Protein AF-A0A815LW03-F1 (afdb_monomer_lite)

Sequence (168 aa):
MDMREKFYFSELSSLALLTLVWSVFCTCFSTGSFKTIGTQDLIILILMDLVIYLFFSSFIFIITRLPIPYWQFSEKDSIAIMFCSASKTLAMGISVINALYGNTNQALTGLLSLPLIIYHAEQLIIGAIQVVLLKNWIKNKLKDNTNIQSINENEVKTDEVEIINVES

Foldseek 3Di:
DDDDDPPVPVVVVVVVLVVLVVLLVVLCVVLVCPVPDDPVVLVVLLVVCVVVLVVVLVVLVVVQPPPPVVDPDDPVNSVVVSLVVLVVVLVVLVVVLCVVPVPDDPNVSSNVCVSVSVVVVSSVVVSVVVVVVSVVVVVVVVVVVVVVVVVVVVVVVVVVVVVVVVVD

Structure (mmCIF, N/CA/C/O backbone):
data_AF-A0A815LW03-F1
#
_entry.id   AF-A0A815LW03-F1
#
loop_
_atom_site.group_PDB
_atom_site.id
_atom_site.type_symbol
_atom_site.label_atom_id
_atom_site.label_alt_id
_atom_site.label_comp_id
_atom_site.label_asym_id
_atom_site.label_entity_id
_atom_site.label_seq_id
_atom_site.pdbx_PDB_ins_code
_atom_site.Cartn_x
_atom_site.Cartn_y
_atom_site.Cartn_z
_atom_site.occupancy
_atom_site.B_iso_or_equiv
_atom_site.auth_seq_id
_atom_site.auth_comp_id
_atom_site.auth_asym_id
_atom_site.auth_atom_id
_atom_site.pdbx_PDB_model_num
ATOM 1 N N . MET A 1 1 ? 1.477 37.793 2.442 1.00 58.12 1 MET A N 1
ATOM 2 C CA . MET A 1 1 ? 2.502 36.736 2.464 1.00 58.12 1 MET A CA 1
ATOM 3 C C . MET A 1 1 ? 1.943 35.617 3.320 1.00 58.12 1 MET A C 1
ATOM 5 O O . MET A 1 1 ? 2.139 35.675 4.514 1.00 58.12 1 MET A O 1
ATOM 9 N N . ASP A 1 2 ? 1.113 34.740 2.742 1.00 55.19 2 ASP A N 1
ATOM 10 C CA . ASP A 1 2 ? 0.772 33.412 3.284 1.00 55.19 2 ASP A CA 1
ATOM 11 C C . ASP A 1 2 ? -0.298 32.719 2.416 1.00 55.19 2 ASP A C 1
ATOM 13 O O . ASP A 1 2 ? -1.153 33.389 1.838 1.00 55.19 2 ASP A O 1
ATOM 17 N N . MET A 1 3 ? -0.259 31.380 2.374 1.00 47.66 3 MET A N 1
ATOM 18 C CA . MET A 1 3 ? -1.324 30.456 1.915 1.00 47.66 3 MET A CA 1
ATOM 19 C C . MET A 1 3 ? -1.420 30.032 0.427 1.00 47.66 3 MET A C 1
ATOM 21 O O . MET A 1 3 ? -2.523 29.760 -0.045 1.00 47.66 3 MET A O 1
ATOM 25 N N . ARG A 1 4 ? -0.317 29.867 -0.330 1.00 53.66 4 ARG A N 1
ATOM 26 C CA . ARG A 1 4 ? -0.381 29.241 -1.685 1.00 53.66 4 ARG A CA 1
ATOM 27 C C . ARG A 1 4 ? 0.577 28.080 -1.997 1.00 53.66 4 ARG A C 1
ATOM 29 O O . ARG A 1 4 ? 0.584 27.628 -3.133 1.00 53.66 4 ARG A O 1
ATOM 36 N N . GLU A 1 5 ? 1.314 27.525 -1.035 1.00 59.41 5 GLU A N 1
ATOM 37 C CA . GLU A 1 5 ? 2.259 26.423 -1.339 1.00 59.41 5 GLU A CA 1
ATOM 38 C C . GLU A 1 5 ? 1.819 25.017 -0.898 1.00 59.41 5 GLU A C 1
ATOM 40 O O . GLU A 1 5 ? 2.435 24.030 -1.285 1.00 59.41 5 GLU A O 1
ATOM 45 N N . LYS A 1 6 ? 0.726 24.863 -0.141 1.00 52.12 6 LYS A N 1
ATOM 46 C CA . LYS A 1 6 ? 0.383 23.555 0.459 1.00 52.12 6 LYS A CA 1
ATOM 47 C C . LYS A 1 6 ? -0.337 22.556 -0.461 1.00 52.12 6 LYS A C 1
ATOM 49 O O . LYS A 1 6 ? -0.489 21.409 -0.061 1.00 52.12 6 LYS A O 1
ATOM 54 N N . PHE A 1 7 ? -0.751 22.944 -1.669 1.00 54.75 7 PHE A N 1
ATOM 55 C CA . PHE A 1 7 ? -1.537 22.062 -2.552 1.00 54.75 7 PHE A CA 1
ATOM 56 C C . PHE A 1 7 ? -0.721 21.316 -3.618 1.00 54.75 7 PHE A C 1
ATOM 58 O O . PHE A 1 7 ? -1.148 20.265 -4.072 1.00 54.75 7 PHE A O 1
ATOM 65 N N . TYR A 1 8 ? 0.481 21.776 -3.975 1.00 63.62 8 TYR A N 1
ATOM 66 C CA . TYR A 1 8 ? 1.210 21.195 -5.110 1.00 63.62 8 TYR A CA 1
ATOM 67 C C . TYR A 1 8 ? 1.906 19.858 -4.817 1.00 63.62 8 TYR A C 1
ATOM 69 O O . TYR A 1 8 ? 2.199 19.127 -5.754 1.00 63.62 8 TYR A O 1
ATOM 77 N N . PHE A 1 9 ? 2.173 19.495 -3.559 1.00 67.56 9 PHE A N 1
ATOM 78 C CA . PHE A 1 9 ? 3.004 18.319 -3.258 1.00 67.56 9 PHE A CA 1
ATOM 79 C C . PHE A 1 9 ? 2.363 16.976 -3.647 1.00 67.56 9 PHE A C 1
ATOM 81 O O . PHE A 1 9 ? 3.072 16.078 -4.101 1.00 67.56 9 PHE A O 1
ATOM 88 N N . SER A 1 10 ? 1.040 16.839 -3.511 1.00 68.50 10 SER A N 1
ATOM 89 C CA . SER A 1 10 ? 0.326 15.607 -3.889 1.00 68.50 10 SER A CA 1
ATOM 90 C C . SER A 1 10 ? 0.093 15.508 -5.400 1.00 68.50 10 SER A C 1
ATOM 92 O O . SER A 1 10 ? 0.178 14.422 -5.977 1.00 68.50 10 SER A O 1
ATOM 94 N N . GLU A 1 11 ? -0.179 16.634 -6.065 1.00 79.19 11 GLU A N 1
ATOM 95 C CA . GLU A 1 11 ? -0.239 16.677 -7.528 1.00 79.19 11 GLU A CA 1
ATOM 96 C C . GLU A 1 11 ? 1.144 16.422 -8.146 1.00 79.19 11 GLU A C 1
ATOM 98 O O . GLU A 1 11 ? 1.251 15.702 -9.136 1.00 79.19 11 GLU A O 1
ATOM 103 N N . LEU A 1 12 ? 2.216 16.962 -7.556 1.00 79.81 12 LEU A N 1
ATOM 104 C CA . LEU A 1 12 ? 3.580 16.821 -8.063 1.00 79.81 12 LEU A CA 1
ATOM 105 C C . LEU A 1 12 ? 4.082 15.380 -7.966 1.00 79.81 12 LEU A C 1
ATOM 107 O O . LEU A 1 12 ? 4.736 14.916 -8.893 1.00 79.81 12 LEU A O 1
ATOM 111 N N . SER A 1 13 ? 3.763 14.654 -6.890 1.00 73.38 13 SER A N 1
ATOM 112 C CA . SER A 1 13 ? 4.115 13.232 -6.784 1.00 73.38 13 SER A CA 1
ATOM 113 C C . SER A 1 13 ? 3.400 12.396 -7.851 1.00 73.38 13 SER A C 1
ATOM 115 O O . SER A 1 13 ? 4.017 11.535 -8.478 1.00 73.38 13 SER A O 1
ATOM 117 N N . SER A 1 14 ? 2.133 12.712 -8.129 1.00 76.06 14 SER A N 1
ATOM 118 C CA . SER A 1 14 ? 1.343 12.070 -9.186 1.00 76.06 14 SER A CA 1
ATOM 119 C C . SER A 1 14 ? 1.876 12.404 -10.586 1.00 76.06 14 SER A C 1
ATOM 121 O O . SER A 1 14 ? 2.014 11.517 -11.428 1.00 76.06 14 SER A O 1
ATOM 123 N N . LEU A 1 15 ? 2.251 13.664 -10.831 1.00 81.81 15 LEU A N 1
ATOM 124 C CA . LEU A 1 15 ? 2.886 14.111 -12.076 1.00 81.81 15 LEU A CA 1
ATOM 125 C C . LEU A 1 15 ? 4.279 13.504 -12.269 1.00 81.81 15 LEU A C 1
ATOM 127 O O . LEU A 1 15 ? 4.634 13.131 -13.387 1.00 81.81 15 LEU A O 1
ATOM 131 N N . ALA A 1 16 ? 5.063 13.379 -11.199 1.00 74.50 16 ALA A N 1
ATOM 132 C CA . ALA A 1 16 ? 6.374 12.745 -11.232 1.00 74.50 16 ALA A CA 1
ATOM 133 C C . ALA A 1 16 ? 6.250 11.259 -11.582 1.00 74.50 16 ALA A C 1
ATOM 135 O O . ALA A 1 16 ? 6.966 10.793 -12.464 1.00 74.50 16 ALA A O 1
ATOM 136 N N . LEU A 1 17 ? 5.297 10.540 -10.974 1.0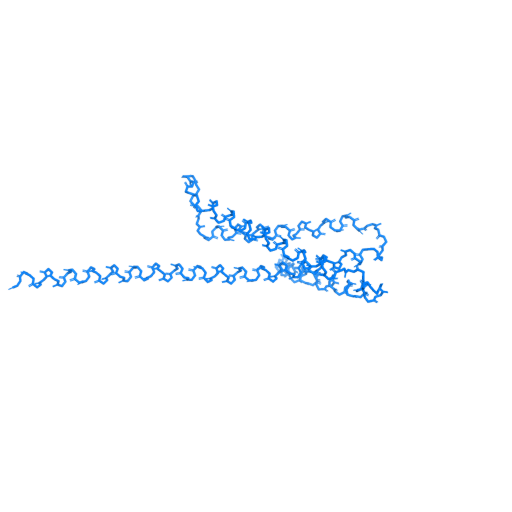0 73.38 17 LEU A N 1
ATOM 137 C CA . LEU A 1 17 ? 4.982 9.155 -11.333 1.00 73.38 17 LEU A CA 1
ATOM 138 C C . LEU A 1 17 ? 4.571 9.039 -12.807 1.00 73.38 17 LEU A C 1
ATOM 140 O O . LEU A 1 17 ? 5.112 8.197 -13.520 1.00 73.38 17 LEU A O 1
ATOM 144 N N . LEU A 1 18 ? 3.688 9.916 -13.295 1.00 79.19 18 LEU A N 1
ATOM 145 C CA . LEU A 1 18 ? 3.260 9.922 -14.698 1.00 79.19 18 LEU A CA 1
ATOM 146 C C . LEU A 1 18 ? 4.426 10.198 -15.663 1.00 79.19 18 LEU A C 1
ATOM 148 O O . LEU A 1 18 ? 4.559 9.533 -16.689 1.00 79.19 18 LEU A O 1
ATOM 152 N N . THR A 1 19 ? 5.299 11.145 -15.317 1.00 77.94 19 THR A N 1
ATOM 153 C CA . THR A 1 19 ? 6.489 11.491 -16.111 1.00 77.94 19 THR A CA 1
ATOM 154 C C . THR A 1 19 ? 7.501 10.346 -16.127 1.00 77.94 19 THR A C 1
ATOM 156 O O . THR A 1 19 ? 8.111 10.074 -17.161 1.00 77.94 19 THR A O 1
ATOM 159 N N . LEU A 1 20 ? 7.657 9.638 -15.006 1.00 74.06 20 LEU A N 1
ATOM 160 C CA . LEU A 1 20 ? 8.523 8.466 -14.886 1.00 74.06 20 LEU A CA 1
ATOM 161 C C . LEU A 1 20 ? 7.992 7.316 -15.763 1.00 74.06 20 LEU A C 1
ATOM 163 O O . LEU A 1 20 ? 8.745 6.770 -16.570 1.00 74.06 20 LEU A O 1
ATOM 167 N N . VAL A 1 21 ? 6.685 7.025 -15.694 1.00 74.81 21 VAL A N 1
ATOM 168 C CA . VAL A 1 21 ? 6.009 6.038 -16.560 1.00 74.81 21 VAL A CA 1
ATOM 169 C C . VAL A 1 21 ? 6.220 6.376 -18.037 1.00 74.81 21 VAL A C 1
ATOM 171 O O . VAL A 1 21 ? 6.626 5.514 -18.817 1.00 74.81 21 VAL A O 1
ATOM 174 N N . TRP A 1 22 ? 6.001 7.637 -18.417 1.00 78.56 22 TRP A N 1
ATOM 175 C CA . TRP A 1 22 ? 6.202 8.112 -19.786 1.00 78.56 22 TRP A CA 1
ATOM 176 C C . TRP A 1 22 ? 7.655 7.958 -20.254 1.00 78.56 22 TRP A C 1
ATOM 178 O O . TRP A 1 22 ? 7.916 7.445 -21.342 1.00 78.56 22 TRP A O 1
ATOM 188 N N . SER A 1 23 ? 8.615 8.366 -19.422 1.00 75.38 23 SER A N 1
ATOM 189 C CA . SER A 1 23 ? 10.045 8.291 -19.733 1.00 75.38 23 SER A CA 1
ATOM 190 C C . SER A 1 23 ? 10.500 6.854 -20.008 1.00 75.38 23 SER A C 1
ATOM 192 O O . SER A 1 23 ? 11.186 6.573 -20.998 1.00 75.38 23 SER A O 1
ATOM 194 N N . VAL A 1 24 ? 10.068 5.908 -19.176 1.00 70.00 24 VAL A N 1
ATOM 195 C CA . VAL A 1 24 ? 10.436 4.500 -19.344 1.00 70.00 24 VAL A CA 1
ATOM 196 C C . VAL A 1 24 ? 9.690 3.844 -20.495 1.00 70.00 24 VAL A C 1
ATOM 198 O O . VAL A 1 24 ? 10.292 3.048 -21.209 1.00 70.00 24 VAL A O 1
ATOM 201 N N . PHE A 1 25 ? 8.437 4.221 -20.756 1.00 73.69 25 PHE A N 1
ATOM 202 C CA . PHE A 1 25 ? 7.724 3.789 -21.956 1.00 73.69 25 PHE A CA 1
ATOM 203 C C . PHE A 1 25 ? 8.503 4.163 -23.226 1.00 73.69 25 PHE A C 1
ATOM 205 O O . PHE A 1 25 ? 8.818 3.294 -24.042 1.00 73.69 25 PHE A O 1
ATOM 212 N N . CYS A 1 26 ? 8.918 5.429 -23.342 1.00 76.88 26 CYS A N 1
ATOM 213 C CA . CYS A 1 26 ? 9.755 5.905 -24.444 1.00 76.88 26 CYS A CA 1
ATOM 214 C C . CYS A 1 26 ? 11.095 5.152 -24.528 1.00 76.88 26 CYS A C 1
ATOM 216 O O . CYS A 1 26 ? 11.535 4.772 -25.615 1.00 76.88 26 CYS A O 1
ATOM 218 N N . THR A 1 27 ? 11.733 4.883 -23.385 1.00 69.31 27 THR A N 1
ATOM 219 C CA . THR A 1 27 ? 13.017 4.167 -23.342 1.00 69.31 27 THR A CA 1
ATOM 220 C C . THR A 1 27 ? 12.874 2.693 -23.733 1.00 69.31 27 THR A C 1
ATOM 222 O O . THR A 1 27 ? 13.738 2.145 -24.418 1.00 69.31 27 THR A O 1
ATOM 225 N N . CYS A 1 28 ? 11.765 2.051 -23.370 1.00 67.00 28 CYS A N 1
ATOM 226 C CA . CYS A 1 28 ? 11.470 0.662 -23.714 1.00 67.00 28 CYS A CA 1
ATOM 227 C C . CYS A 1 28 ? 11.173 0.500 -25.215 1.00 67.00 28 CYS A C 1
ATOM 229 O O . CYS A 1 28 ? 11.650 -0.453 -25.833 1.00 67.00 28 CYS A O 1
ATOM 231 N N . PHE A 1 29 ? 10.478 1.471 -25.825 1.00 72.00 29 PHE A N 1
ATOM 232 C CA . PHE A 1 29 ? 10.295 1.546 -27.281 1.00 72.00 29 PHE A CA 1
ATOM 233 C C . PHE A 1 29 ? 11.613 1.768 -28.031 1.00 72.00 29 PHE A C 1
ATOM 235 O O . PHE A 1 29 ? 11.842 1.133 -29.056 1.00 72.00 29 PHE A O 1
ATOM 242 N N . SER A 1 30 ? 12.493 2.625 -27.506 1.00 67.94 30 SER A N 1
ATOM 243 C CA . SER A 1 30 ? 13.804 2.907 -28.108 1.00 67.94 30 SER A CA 1
ATOM 244 C C . SER A 1 30 ? 14.770 1.715 -28.022 1.00 67.94 30 SER A C 1
ATOM 246 O O . SER A 1 30 ? 15.532 1.454 -28.949 1.00 67.94 30 SER A O 1
ATOM 248 N N . THR A 1 31 ? 14.719 0.954 -26.923 1.00 65.06 31 THR A N 1
ATOM 249 C CA . THR A 1 31 ? 15.635 -0.175 -26.667 1.00 65.06 31 THR A CA 1
ATOM 250 C C . THR A 1 31 ? 15.119 -1.534 -27.153 1.00 65.06 31 THR A C 1
ATOM 252 O O . THR A 1 31 ? 15.881 -2.496 -27.163 1.00 65.06 31 THR A O 1
ATOM 255 N N . GLY A 1 32 ? 13.847 -1.655 -27.558 1.00 61.91 32 GLY A N 1
ATOM 256 C CA . GLY A 1 32 ? 13.260 -2.927 -28.015 1.00 61.91 32 GLY A CA 1
ATOM 257 C C . GLY A 1 32 ? 13.165 -4.005 -26.923 1.00 61.91 32 GLY A C 1
ATOM 258 O O . GLY A 1 32 ? 13.023 -5.193 -27.221 1.00 61.91 32 GLY A O 1
ATOM 259 N N . SER A 1 33 ? 13.236 -3.599 -25.653 1.00 59.62 33 SER A N 1
ATOM 260 C CA . SER A 1 33 ? 13.491 -4.473 -24.497 1.00 59.62 33 SER A CA 1
ATOM 261 C C . SER A 1 33 ? 12.337 -5.396 -24.096 1.00 59.62 33 SER A C 1
ATOM 263 O O . SER A 1 33 ? 12.519 -6.259 -23.239 1.00 59.62 33 SER A O 1
ATOM 265 N N . PHE A 1 34 ? 11.174 -5.295 -24.747 1.00 58.25 34 PHE A N 1
ATOM 266 C CA . PHE A 1 34 ? 10.028 -6.185 -24.516 1.00 58.25 34 PHE A CA 1
ATOM 267 C C . PHE A 1 34 ? 10.349 -7.677 -24.716 1.00 58.25 34 PHE A C 1
ATOM 269 O O . PHE A 1 34 ? 9.625 -8.523 -24.206 1.00 58.25 34 PHE A O 1
ATOM 276 N N . LYS A 1 35 ? 11.429 -8.013 -25.438 1.00 54.16 35 LYS A N 1
ATOM 277 C CA . LYS A 1 35 ? 11.897 -9.399 -25.606 1.00 54.16 35 LYS A CA 1
ATOM 278 C C . LYS A 1 35 ? 12.789 -9.916 -24.473 1.00 54.16 35 LYS A C 1
ATOM 280 O O . LYS A 1 35 ? 12.965 -11.126 -24.380 1.00 54.16 35 LYS A O 1
ATOM 285 N N . THR A 1 36 ? 13.370 -9.032 -23.663 1.00 56.47 36 THR A N 1
ATOM 286 C CA . THR A 1 36 ? 14.406 -9.394 -22.680 1.00 56.47 36 THR A CA 1
ATOM 287 C C . THR A 1 36 ? 13.840 -9.563 -21.273 1.00 56.47 36 THR A C 1
ATOM 289 O O . THR A 1 36 ? 14.348 -10.387 -20.519 1.00 56.47 36 THR A O 1
ATOM 292 N N . ILE A 1 37 ? 12.777 -8.832 -20.912 1.00 62.72 37 ILE A N 1
ATOM 293 C CA . ILE A 1 37 ? 12.069 -9.074 -19.649 1.00 62.72 37 ILE A CA 1
ATOM 294 C C . ILE A 1 37 ? 11.195 -10.319 -19.825 1.00 62.72 37 ILE A C 1
ATOM 296 O O . ILE A 1 37 ? 10.216 -10.302 -20.573 1.00 62.72 37 ILE A O 1
ATOM 300 N N . GLY A 1 38 ? 11.546 -11.404 -19.136 1.00 67.94 38 GLY A N 1
ATOM 301 C CA . GLY A 1 38 ? 10.739 -12.614 -19.118 1.00 67.94 38 GLY A CA 1
ATOM 302 C C . GLY A 1 38 ? 9.399 -12.353 -18.433 1.00 67.94 38 GLY A C 1
ATOM 303 O O . GLY A 1 38 ? 9.351 -11.918 -17.286 1.00 67.94 38 GLY A O 1
ATOM 304 N N . THR A 1 39 ? 8.288 -12.666 -19.103 1.00 71.12 39 THR A N 1
ATOM 305 C CA . THR A 1 39 ? 6.937 -12.621 -18.504 1.00 71.12 39 THR A CA 1
ATOM 306 C C . THR A 1 39 ? 6.856 -13.445 -17.213 1.00 71.12 39 THR A C 1
ATOM 308 O O . THR A 1 39 ? 6.099 -13.117 -16.303 1.00 71.12 39 THR A O 1
ATOM 311 N N . GLN A 1 40 ? 7.676 -14.493 -17.119 1.00 75.94 40 GLN A N 1
ATOM 312 C CA . GLN A 1 40 ? 7.813 -15.337 -15.940 1.00 75.94 40 GLN A CA 1
ATOM 313 C C . GLN A 1 40 ? 8.334 -14.571 -14.713 1.00 75.94 40 GLN A C 1
ATOM 315 O O . GLN A 1 40 ? 7.787 -14.748 -13.628 1.00 75.94 40 GLN A O 1
ATOM 320 N N . ASP A 1 41 ? 9.321 -13.688 -14.879 1.00 76.88 41 ASP A N 1
ATOM 321 C CA . ASP A 1 41 ? 9.898 -12.928 -13.764 1.00 76.88 41 ASP A CA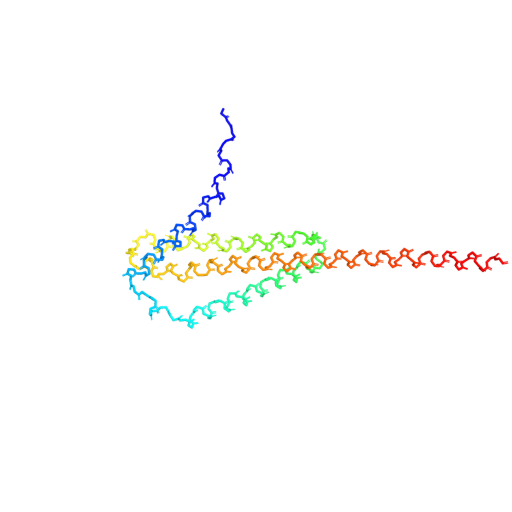 1
ATOM 322 C C . ASP A 1 41 ? 8.884 -11.930 -13.197 1.00 76.88 41 ASP A C 1
ATOM 324 O O . ASP A 1 41 ? 8.783 -11.772 -11.983 1.00 76.88 41 ASP A O 1
ATOM 328 N N . LEU A 1 42 ? 8.062 -11.324 -14.063 1.00 75.81 42 LEU A N 1
ATOM 329 C CA . LEU A 1 42 ? 6.963 -10.449 -13.643 1.00 75.81 42 LEU A CA 1
ATOM 330 C C . LEU A 1 42 ? 5.911 -11.190 -12.818 1.00 75.81 42 LEU A C 1
ATOM 332 O O . LEU A 1 42 ? 5.479 -10.692 -11.784 1.00 75.81 42 LEU A O 1
ATOM 336 N N . ILE A 1 43 ? 5.505 -12.383 -13.252 1.00 81.44 43 ILE A N 1
ATOM 337 C CA . ILE A 1 43 ? 4.499 -13.180 -12.539 1.00 81.44 43 ILE A CA 1
ATOM 338 C C . ILE A 1 43 ? 5.021 -13.623 -11.169 1.00 81.44 43 ILE A C 1
ATOM 340 O O . ILE A 1 43 ? 4.286 -13.572 -10.185 1.00 81.44 43 ILE A O 1
ATOM 344 N N . ILE A 1 44 ? 6.286 -14.045 -11.093 1.00 82.56 44 ILE A N 1
ATOM 345 C CA . ILE A 1 44 ? 6.911 -14.452 -9.830 1.00 82.56 44 ILE A CA 1
ATOM 346 C C . ILE A 1 44 ? 7.042 -13.252 -8.886 1.00 82.56 44 ILE A C 1
ATOM 348 O O . ILE A 1 44 ? 6.769 -13.401 -7.697 1.00 82.56 44 ILE A O 1
ATOM 352 N N . LEU A 1 45 ? 7.396 -12.073 -9.409 1.00 78.94 45 LEU A N 1
ATOM 353 C CA . LEU A 1 45 ? 7.472 -10.830 -8.642 1.00 78.94 45 LEU A CA 1
ATOM 354 C C . LEU A 1 45 ? 6.114 -10.473 -8.022 1.00 78.94 45 LEU A C 1
ATOM 356 O O . LEU A 1 45 ? 6.036 -10.328 -6.806 1.00 78.94 45 LEU A O 1
ATOM 360 N N . ILE A 1 46 ? 5.054 -10.436 -8.840 1.00 77.94 46 ILE A N 1
ATOM 361 C CA . ILE A 1 46 ? 3.666 -10.171 -8.413 1.00 77.94 46 ILE A CA 1
ATOM 362 C C . ILE A 1 46 ? 3.259 -11.120 -7.279 1.00 77.94 46 ILE A C 1
ATOM 364 O O . ILE A 1 46 ? 2.746 -10.729 -6.230 1.00 77.94 46 ILE A O 1
ATOM 368 N N . LEU A 1 47 ? 3.502 -12.415 -7.484 1.00 83.25 47 LEU A N 1
ATOM 369 C CA . LEU A 1 47 ? 3.072 -13.449 -6.551 1.00 83.25 47 LEU A CA 1
ATOM 370 C C . LEU A 1 47 ? 3.869 -13.391 -5.241 1.00 83.25 47 LEU A C 1
ATOM 372 O O . LEU A 1 47 ? 3.285 -13.507 -4.164 1.00 83.25 47 LEU A O 1
ATOM 376 N N . MET A 1 48 ? 5.186 -13.183 -5.314 1.00 81.06 48 MET A N 1
ATOM 377 C CA . MET A 1 48 ? 6.040 -13.035 -4.135 1.00 81.06 48 MET A CA 1
ATOM 378 C C . MET A 1 48 ? 5.628 -11.820 -3.298 1.00 81.06 48 MET A C 1
ATOM 380 O O . MET A 1 48 ? 5.529 -11.938 -2.073 1.00 81.06 48 MET A O 1
ATOM 384 N N . ASP A 1 49 ? 5.349 -10.685 -3.941 1.00 76.38 49 ASP A N 1
ATOM 385 C CA . ASP A 1 49 ? 4.933 -9.469 -3.247 1.00 76.38 49 ASP A CA 1
ATOM 386 C C . ASP A 1 49 ? 3.578 -9.634 -2.574 1.00 76.38 49 ASP A C 1
ATOM 388 O O . ASP A 1 49 ? 3.429 -9.310 -1.395 1.00 76.38 49 ASP A O 1
ATOM 392 N N . LEU A 1 50 ? 2.617 -10.249 -3.269 1.00 78.94 50 LEU A N 1
ATOM 393 C CA . LEU A 1 50 ? 1.322 -10.600 -2.696 1.00 78.94 50 LEU A CA 1
ATOM 394 C C . LEU A 1 50 ? 1.483 -11.466 -1.435 1.00 78.94 50 LEU A C 1
ATOM 396 O O . LEU A 1 50 ? 0.828 -11.214 -0.423 1.00 78.94 50 LEU A O 1
ATOM 400 N N . VAL A 1 51 ? 2.361 -12.474 -1.470 1.00 84.38 51 VAL A N 1
ATOM 401 C CA . VAL A 1 51 ? 2.585 -13.387 -0.338 1.00 84.38 51 VAL A CA 1
ATOM 402 C C . VAL A 1 51 ? 3.233 -12.668 0.843 1.00 84.38 51 VAL A C 1
ATOM 404 O O . VAL A 1 51 ? 2.739 -12.788 1.964 1.00 84.38 51 VAL A O 1
ATOM 407 N N . ILE A 1 52 ? 4.301 -11.897 0.613 1.00 81.69 52 ILE A N 1
ATOM 408 C CA . ILE A 1 52 ? 4.951 -11.094 1.660 1.00 81.69 52 ILE A CA 1
ATOM 409 C C . ILE A 1 52 ? 3.964 -10.104 2.271 1.00 81.69 52 ILE A C 1
ATOM 411 O O . ILE A 1 52 ? 3.927 -9.930 3.489 1.00 81.69 52 ILE A O 1
ATOM 415 N N . TYR A 1 53 ? 3.132 -9.489 1.440 1.00 75.25 53 TYR A N 1
ATOM 416 C CA . TYR A 1 53 ? 2.172 -8.495 1.873 1.00 75.25 53 TYR A CA 1
ATOM 417 C C . TYR A 1 53 ? 1.037 -9.093 2.703 1.00 75.25 53 TYR A C 1
ATOM 419 O O . TYR A 1 53 ? 0.691 -8.558 3.758 1.00 75.25 53 TYR A O 1
ATOM 427 N N . LEU A 1 54 ? 0.489 -10.237 2.282 1.00 78.69 54 LEU A N 1
ATOM 428 C CA . LEU A 1 54 ? -0.492 -10.987 3.067 1.00 78.69 54 LEU A CA 1
ATOM 429 C C . LEU A 1 54 ? 0.111 -11.473 4.385 1.00 78.69 54 LEU A C 1
ATOM 431 O O . LEU A 1 54 ? -0.528 -11.340 5.426 1.00 78.69 54 LEU A O 1
ATOM 435 N N . PHE A 1 55 ? 1.352 -11.962 4.363 1.00 84.69 55 PHE A N 1
ATOM 436 C CA . PHE A 1 55 ? 2.058 -12.387 5.568 1.00 84.69 55 PHE A CA 1
ATOM 437 C C . PHE A 1 55 ? 2.248 -11.222 6.546 1.00 84.69 55 PHE A C 1
ATOM 439 O O . PHE A 1 55 ? 1.930 -11.346 7.727 1.00 84.69 55 PHE A O 1
ATOM 446 N N . PHE A 1 56 ? 2.690 -10.065 6.053 1.00 78.12 56 PHE A N 1
ATOM 447 C CA . PHE A 1 56 ? 2.890 -8.866 6.861 1.00 78.12 56 PHE A CA 1
ATOM 448 C C . PHE A 1 56 ? 1.568 -8.295 7.394 1.00 78.12 56 PHE A C 1
ATOM 450 O O . PHE A 1 56 ? 1.475 -7.932 8.566 1.00 78.12 56 PHE A O 1
ATOM 457 N N . SER A 1 57 ? 0.515 -8.278 6.572 1.00 73.25 57 SER A N 1
ATOM 458 C CA . SER A 1 57 ? -0.826 -7.847 6.980 1.00 73.25 57 SER A CA 1
ATOM 459 C C . SER A 1 57 ? -1.416 -8.778 8.042 1.00 73.25 57 SER A C 1
ATOM 461 O O . SER A 1 57 ? -1.914 -8.298 9.060 1.00 73.25 57 SER A O 1
ATOM 463 N N . SER A 1 58 ? -1.288 -10.100 7.881 1.00 78.19 58 SER A N 1
ATOM 464 C CA . SER A 1 58 ? -1.659 -11.065 8.921 1.00 78.19 58 SER A CA 1
ATOM 465 C C . SER A 1 58 ? -0.824 -10.892 10.187 1.00 78.19 58 SER A C 1
ATOM 467 O O . SER A 1 58 ? -1.381 -10.940 11.279 1.00 78.19 58 SER A O 1
ATOM 469 N N . PHE A 1 59 ? 0.480 -10.643 10.069 1.00 82.31 59 PHE A N 1
ATOM 470 C CA . PHE A 1 59 ? 1.364 -10.430 11.213 1.00 82.31 59 PHE A CA 1
ATOM 471 C C . PHE A 1 59 ? 0.967 -9.188 12.021 1.00 82.31 59 PHE A C 1
ATOM 473 O O . PHE A 1 59 ? 0.802 -9.279 13.237 1.00 82.31 59 PHE A O 1
ATOM 480 N N . ILE A 1 60 ? 0.713 -8.054 11.358 1.00 76.00 60 ILE A N 1
ATOM 481 C CA . ILE A 1 60 ? 0.202 -6.844 12.018 1.00 76.00 60 ILE A CA 1
ATOM 482 C C . ILE A 1 60 ? -1.177 -7.102 12.628 1.00 76.00 60 ILE A C 1
ATOM 484 O O . ILE A 1 60 ? -1.415 -6.729 13.776 1.00 76.00 60 ILE A O 1
ATOM 488 N N . PHE A 1 61 ? -2.075 -7.787 11.920 1.00 71.81 61 PHE A N 1
ATOM 489 C CA . PHE A 1 61 ? -3.403 -8.107 12.444 1.00 71.81 61 PHE A CA 1
ATOM 490 C C . PHE A 1 61 ? -3.333 -8.984 13.708 1.00 71.81 61 PHE A C 1
ATOM 492 O O . PHE A 1 61 ? -4.047 -8.731 14.677 1.00 71.81 61 PHE A O 1
ATOM 499 N N . ILE A 1 62 ? -2.431 -9.970 13.739 1.00 75.25 62 ILE A N 1
ATOM 500 C CA . ILE A 1 62 ? -2.177 -10.828 14.906 1.00 75.25 62 ILE A CA 1
ATOM 501 C C . ILE A 1 62 ? -1.592 -10.015 16.064 1.00 75.25 62 ILE A C 1
ATOM 503 O O . ILE A 1 62 ? -2.084 -10.128 17.185 1.00 75.25 62 ILE A O 1
ATOM 507 N N . ILE A 1 63 ? -0.596 -9.163 15.802 1.00 73.50 63 ILE A N 1
ATOM 508 C CA . ILE A 1 63 ? 0.013 -8.298 16.824 1.00 73.50 63 ILE A CA 1
ATOM 509 C C . ILE A 1 63 ? -1.023 -7.359 17.432 1.00 73.50 63 ILE A C 1
ATOM 511 O O . ILE A 1 63 ? -1.060 -7.199 18.647 1.00 73.50 63 ILE A O 1
ATOM 515 N N . THR A 1 64 ? -1.892 -6.769 16.610 1.00 66.38 64 THR A N 1
ATOM 516 C CA . THR A 1 64 ? -2.887 -5.812 17.110 1.00 66.38 64 THR A CA 1
ATOM 517 C C . THR A 1 64 ? -4.053 -6.486 17.833 1.00 66.38 64 THR A C 1
ATOM 519 O O . THR A 1 64 ? -4.769 -5.833 18.586 1.00 66.38 64 THR A O 1
ATOM 522 N N . ARG A 1 65 ? -4.239 -7.797 17.634 1.00 64.06 65 ARG A N 1
ATOM 523 C CA . ARG A 1 65 ? -5.208 -8.610 18.378 1.00 64.06 65 ARG A CA 1
ATOM 524 C C . ARG A 1 65 ? -4.626 -9.189 19.669 1.00 64.06 65 ARG A C 1
ATOM 526 O O . ARG A 1 65 ? -5.394 -9.629 20.524 1.00 64.06 65 ARG A O 1
ATOM 533 N N . LEU A 1 66 ? -3.302 -9.217 19.824 1.00 62.44 66 LEU A N 1
ATOM 534 C CA . LEU A 1 66 ? -2.682 -9.667 21.062 1.00 62.44 66 LEU A CA 1
ATOM 535 C C . LEU A 1 66 ? -3.032 -8.651 22.166 1.00 62.44 66 LEU A C 1
ATOM 537 O O . LEU A 1 66 ? -2.762 -7.464 21.990 1.00 62.44 66 LEU A O 1
ATOM 541 N N . PRO A 1 67 ? -3.654 -9.066 23.285 1.00 57.53 67 PRO A N 1
ATOM 542 C CA . PRO A 1 67 ? -4.061 -8.154 24.345 1.00 57.53 67 PRO A CA 1
ATOM 543 C C . PRO A 1 67 ? -2.825 -7.757 25.154 1.00 57.53 67 PRO A C 1
ATOM 545 O O . PRO A 1 67 ? -2.546 -8.310 26.216 1.00 57.53 67 PRO A O 1
ATOM 548 N N . ILE A 1 68 ? -2.030 -6.834 24.615 1.00 61.09 68 ILE A N 1
ATOM 549 C CA . ILE A 1 68 ? -0.873 -6.289 25.316 1.00 61.09 68 ILE A CA 1
ATOM 550 C C . ILE A 1 68 ? -1.421 -5.322 26.381 1.00 61.09 68 ILE A C 1
ATOM 552 O O . ILE A 1 68 ? -2.044 -4.322 26.021 1.00 61.09 68 ILE A O 1
ATOM 556 N N . PRO A 1 69 ? -1.209 -5.572 27.687 1.00 54.88 69 PRO A N 1
ATOM 557 C CA . PRO A 1 69 ? -1.881 -4.846 28.774 1.00 54.88 69 PRO A CA 1
ATOM 558 C C . PRO A 1 69 ? -1.572 -3.339 28.833 1.00 54.88 69 PRO A C 1
ATOM 560 O O . PRO A 1 69 ? -2.292 -2.597 29.492 1.00 54.88 69 PRO A O 1
ATOM 563 N N . TYR A 1 70 ? -0.540 -2.877 28.123 1.00 56.62 70 TYR A N 1
ATOM 564 C CA . TYR A 1 70 ? -0.122 -1.472 28.075 1.00 56.62 70 TYR A CA 1
ATOM 565 C C . TYR A 1 70 ? -0.489 -0.747 26.773 1.00 56.62 70 TYR A C 1
ATOM 567 O O . TYR A 1 70 ? -0.277 0.460 26.683 1.00 56.62 70 TYR A O 1
ATOM 575 N N . TRP A 1 71 ? -1.037 -1.444 25.769 1.00 55.03 71 TRP A N 1
ATOM 576 C CA . TRP A 1 71 ? -1.339 -0.848 24.467 1.00 55.03 71 TRP A CA 1
ATOM 577 C C . TRP A 1 71 ? -2.694 -1.325 23.943 1.00 55.03 71 TRP A C 1
ATOM 579 O O . TRP A 1 71 ? -2.797 -2.275 23.171 1.00 55.03 71 TRP A O 1
ATOM 589 N N . GLN A 1 72 ? -3.761 -0.648 24.368 1.00 58.19 72 GLN A N 1
ATOM 590 C CA . GLN A 1 72 ? -5.097 -0.831 23.799 1.00 58.19 72 GLN A CA 1
ATOM 591 C C . GLN A 1 72 ? -5.149 -0.142 22.431 1.00 58.19 72 GLN A C 1
ATOM 593 O O . GLN A 1 72 ? -5.663 0.967 22.300 1.00 58.19 72 GLN A O 1
ATOM 598 N N . PHE A 1 73 ? -4.553 -0.758 21.410 1.00 61.62 73 PHE A N 1
ATOM 599 C CA . PHE A 1 73 ? -4.678 -0.249 20.050 1.00 61.62 73 PHE A CA 1
ATOM 600 C C . PHE A 1 73 ? -6.146 -0.299 19.627 1.00 61.62 73 PHE A C 1
ATOM 602 O O . PHE A 1 73 ? -6.762 -1.366 19.588 1.00 61.62 73 PHE A O 1
ATOM 609 N N . SER A 1 74 ? -6.706 0.865 19.296 1.00 67.38 74 SER A N 1
ATOM 610 C CA . SER A 1 74 ? -8.012 0.922 18.653 1.00 67.38 74 SER A CA 1
ATOM 611 C C . SER A 1 74 ? -7.918 0.268 17.275 1.00 67.38 74 SER A C 1
ATOM 613 O O . SER A 1 74 ? -6.894 0.346 16.595 1.00 67.38 74 SER A O 1
ATOM 615 N N . GLU A 1 75 ? -9.008 -0.335 16.810 1.00 69.94 75 GLU A N 1
ATOM 616 C CA . GLU A 1 75 ? -9.073 -0.935 15.471 1.00 69.94 75 GLU A CA 1
ATOM 617 C C . GLU A 1 75 ? -8.713 0.067 14.376 1.00 69.94 75 GLU A C 1
ATOM 619 O O . GLU A 1 75 ? -8.099 -0.293 13.379 1.00 69.94 75 GLU A O 1
ATOM 624 N N . LYS A 1 76 ? -9.037 1.345 14.587 1.00 73.38 76 LYS A N 1
ATOM 625 C CA . LYS A 1 76 ? -8.691 2.431 13.666 1.00 73.38 76 LYS A CA 1
ATOM 626 C C . LYS A 1 76 ? -7.177 2.658 13.585 1.00 73.38 76 LYS A C 1
ATOM 628 O O . LYS A 1 76 ? -6.665 2.908 12.495 1.00 73.38 76 LYS A O 1
ATOM 633 N N . ASP A 1 77 ? -6.465 2.504 14.699 1.00 75.38 77 ASP A N 1
ATOM 634 C CA . ASP A 1 77 ? -5.018 2.723 14.776 1.00 75.38 77 ASP A CA 1
ATOM 635 C C . ASP A 1 77 ? -4.251 1.584 14.103 1.00 75.38 77 ASP A C 1
ATOM 637 O O . ASP A 1 77 ? -3.294 1.834 13.375 1.00 75.38 77 ASP A O 1
ATOM 641 N N . SER A 1 78 ? -4.723 0.341 14.261 1.00 73.94 78 SER A N 1
ATOM 642 C CA . SER A 1 78 ? -4.177 -0.827 13.554 1.00 73.94 78 SER A CA 1
ATOM 643 C C . SER A 1 78 ? -4.157 -0.607 12.039 1.00 73.94 78 SER A C 1
ATOM 645 O O . SER A 1 78 ? -3.146 -0.810 11.365 1.00 73.94 78 SER A O 1
ATOM 647 N N . ILE A 1 79 ? -5.276 -0.109 11.510 1.00 75.19 79 ILE A N 1
ATOM 648 C CA . ILE A 1 79 ? -5.466 0.144 10.083 1.00 75.19 79 ILE A CA 1
ATOM 649 C C . ILE A 1 79 ? -4.572 1.297 9.620 1.00 75.19 79 ILE A C 1
ATOM 651 O O . ILE A 1 79 ? -3.929 1.191 8.575 1.00 75.19 79 ILE A O 1
ATOM 655 N N . ALA A 1 80 ? -4.471 2.372 10.406 1.00 81.31 80 ALA A N 1
ATOM 656 C CA . ALA A 1 80 ? -3.592 3.498 10.100 1.00 81.31 80 ALA A CA 1
ATOM 657 C C . ALA A 1 80 ? -2.112 3.079 10.046 1.00 81.31 80 ALA A C 1
ATOM 659 O O . ALA A 1 80 ? -1.395 3.465 9.123 1.00 81.31 80 ALA A O 1
ATOM 660 N N . ILE A 1 81 ? -1.662 2.249 10.991 1.00 78.50 81 ILE A N 1
ATOM 661 C CA . ILE A 1 81 ? -0.288 1.730 11.031 1.00 78.50 81 ILE A CA 1
ATOM 662 C C . ILE A 1 81 ? -0.018 0.829 9.825 1.00 78.50 81 ILE A C 1
ATOM 664 O O . ILE A 1 81 ? 1.020 0.964 9.174 1.00 78.50 81 ILE A O 1
ATOM 668 N N . MET A 1 82 ? -0.972 -0.037 9.477 1.00 76.50 82 MET A N 1
ATOM 669 C CA . MET A 1 82 ? -0.875 -0.904 8.308 1.00 76.50 82 MET A CA 1
ATOM 670 C C . MET A 1 82 ? -0.715 -0.086 7.014 1.00 76.50 82 MET A C 1
ATOM 672 O O . MET A 1 82 ? 0.225 -0.322 6.255 1.00 76.50 82 MET A O 1
ATOM 676 N N . PHE A 1 83 ? -1.534 0.952 6.811 1.00 76.00 83 PHE A N 1
ATOM 677 C CA . PHE A 1 83 ? -1.412 1.849 5.653 1.00 76.00 83 PHE A CA 1
ATOM 678 C C . PHE A 1 83 ? -0.121 2.674 5.645 1.00 76.00 83 PHE A C 1
ATOM 680 O O . PHE A 1 83 ? 0.499 2.861 4.592 1.00 76.00 83 PHE A O 1
ATOM 687 N N . CYS A 1 84 ? 0.314 3.157 6.809 1.00 77.94 84 CYS A N 1
ATOM 688 C CA . CYS A 1 84 ? 1.537 3.946 6.927 1.00 77.94 84 CYS A CA 1
ATOM 689 C C . CYS A 1 84 ? 2.782 3.103 6.602 1.00 77.94 84 CYS A C 1
ATOM 691 O O . CYS A 1 84 ? 3.691 3.565 5.911 1.00 77.94 84 CYS A O 1
ATOM 693 N N . SER A 1 85 ? 2.795 1.835 7.024 1.00 76.06 85 SER A N 1
ATOM 694 C CA . SER A 1 85 ? 3.891 0.905 6.731 1.00 76.06 85 SER A CA 1
ATOM 695 C C . SER A 1 85 ? 4.025 0.600 5.233 1.00 76.06 85 SER A C 1
ATOM 697 O O . SER A 1 85 ? 5.130 0.687 4.699 1.00 76.06 85 SER A O 1
ATOM 699 N N . ALA A 1 86 ? 2.908 0.361 4.533 1.00 75.81 86 ALA A N 1
ATOM 700 C CA . ALA A 1 86 ? 2.899 0.151 3.084 1.00 75.81 86 ALA A CA 1
ATOM 701 C C . ALA A 1 86 ? 3.447 1.380 2.335 1.00 75.81 86 ALA A C 1
ATOM 703 O O . ALA A 1 86 ? 4.286 1.261 1.442 1.00 75.81 86 ALA A O 1
ATOM 704 N N . SER A 1 87 ? 3.052 2.577 2.777 1.00 71.81 87 SER A N 1
ATOM 705 C CA . SER A 1 87 ? 3.499 3.852 2.201 1.00 71.81 87 SER A CA 1
ATOM 706 C C . SER A 1 87 ? 5.006 4.105 2.390 1.00 71.81 87 SER A C 1
ATOM 708 O O . SER A 1 87 ? 5.644 4.735 1.544 1.00 71.81 87 SER A O 1
ATOM 710 N N . LYS A 1 88 ? 5.608 3.591 3.474 1.00 71.31 88 LYS A N 1
ATOM 711 C CA . LYS A 1 88 ? 7.047 3.727 3.764 1.00 71.31 88 LYS A CA 1
ATOM 712 C C . LYS A 1 88 ? 7.920 2.910 2.807 1.00 71.31 88 LYS A C 1
ATOM 714 O O . LYS A 1 88 ? 8.952 3.414 2.362 1.00 71.31 88 LYS A O 1
ATOM 719 N N . THR A 1 89 ? 7.517 1.678 2.495 1.00 73.00 89 THR A N 1
ATOM 720 C CA . THR A 1 89 ? 8.267 0.775 1.603 1.00 73.00 89 THR A CA 1
ATOM 721 C C . THR A 1 89 ? 8.391 1.361 0.196 1.00 73.00 89 THR A C 1
ATOM 723 O O . THR A 1 89 ? 9.492 1.418 -0.349 1.00 73.00 89 THR A O 1
ATOM 726 N N . LEU A 1 90 ? 7.293 1.903 -0.340 1.00 66.44 90 LEU A N 1
ATOM 727 C CA . LEU A 1 90 ? 7.244 2.596 -1.633 1.00 66.44 90 LEU A CA 1
ATOM 728 C C . LEU A 1 90 ? 8.217 3.789 -1.697 1.00 66.44 90 LEU A C 1
ATOM 730 O O . LEU A 1 90 ? 9.016 3.907 -2.625 1.00 66.44 90 LEU A O 1
ATOM 734 N N . ALA A 1 91 ? 8.190 4.663 -0.685 1.00 68.69 91 ALA A N 1
ATOM 735 C CA . ALA A 1 91 ? 9.030 5.863 -0.648 1.00 68.69 91 ALA A CA 1
ATOM 736 C C . ALA A 1 91 ? 10.535 5.545 -0.538 1.00 68.69 91 ALA A C 1
ATOM 738 O O . ALA A 1 91 ? 11.368 6.205 -1.172 1.00 68.69 91 ALA A O 1
ATOM 739 N N . MET A 1 92 ? 10.896 4.522 0.247 1.00 74.81 92 MET A N 1
ATOM 740 C CA . MET A 1 92 ? 12.283 4.049 0.326 1.00 74.81 92 MET A CA 1
ATOM 741 C C . MET A 1 92 ? 12.732 3.390 -0.977 1.00 74.81 92 MET A C 1
ATOM 743 O O . MET A 1 92 ? 13.870 3.622 -1.380 1.00 74.81 92 MET A O 1
ATOM 747 N N . GLY A 1 93 ? 11.843 2.652 -1.653 1.00 70.44 93 GLY A N 1
ATOM 748 C CA . GLY A 1 93 ? 12.093 2.045 -2.958 1.00 70.44 93 GLY A CA 1
ATOM 749 C C . GLY A 1 93 ? 12.657 3.064 -3.938 1.00 70.44 93 GLY A C 1
ATOM 750 O O . GLY A 1 93 ? 13.838 2.994 -4.249 1.00 70.44 93 GLY A O 1
ATOM 751 N N . ILE A 1 94 ? 11.870 4.075 -4.322 1.00 65.94 94 ILE A N 1
ATOM 752 C CA . ILE A 1 94 ? 12.237 5.112 -5.314 1.00 65.94 94 ILE A CA 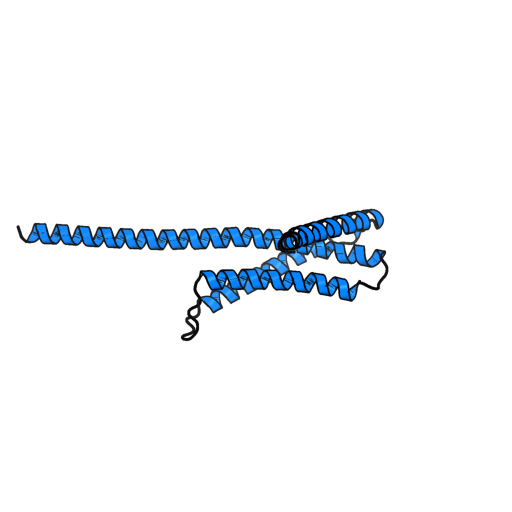1
ATOM 753 C C . ILE A 1 94 ? 13.613 5.742 -5.036 1.00 65.94 94 ILE A C 1
ATOM 755 O O . ILE A 1 94 ? 14.420 5.937 -5.948 1.00 65.94 94 ILE A O 1
ATOM 759 N N . SER A 1 95 ? 13.896 6.042 -3.767 1.00 71.44 95 SER A N 1
ATOM 760 C CA . SER A 1 95 ? 15.153 6.668 -3.341 1.00 71.44 95 SER A CA 1
ATOM 761 C C . SER A 1 95 ? 16.372 5.785 -3.640 1.00 71.44 95 SER A C 1
ATOM 763 O O . SER A 1 95 ? 17.418 6.289 -4.048 1.00 71.44 95 SER A O 1
ATOM 765 N N . VAL A 1 96 ? 16.233 4.465 -3.483 1.00 71.50 96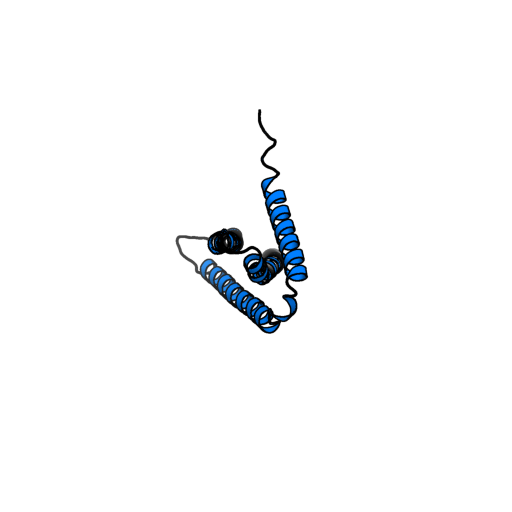 VAL A N 1
ATOM 766 C CA . VAL A 1 96 ? 17.302 3.486 -3.731 1.00 71.50 96 VAL A CA 1
ATOM 767 C C . VAL A 1 96 ? 17.617 3.362 -5.222 1.00 71.50 96 VAL A C 1
ATOM 769 O O . VAL A 1 96 ? 18.791 3.338 -5.584 1.00 71.50 96 VAL A O 1
ATOM 772 N N . ILE A 1 97 ? 16.615 3.360 -6.107 1.00 66.62 97 ILE A N 1
ATOM 773 C CA . ILE A 1 97 ? 16.865 3.324 -7.563 1.00 66.62 97 ILE A CA 1
ATOM 774 C C . ILE A 1 97 ? 17.577 4.592 -8.017 1.00 66.62 97 ILE A C 1
ATOM 776 O O . ILE A 1 97 ? 18.554 4.508 -8.760 1.00 66.62 97 ILE A O 1
ATOM 780 N N . ASN A 1 98 ? 17.150 5.754 -7.522 1.00 64.50 98 ASN A N 1
ATOM 781 C CA . ASN A 1 98 ? 17.828 7.012 -7.826 1.00 64.50 98 ASN A CA 1
ATOM 782 C C . ASN A 1 98 ? 19.285 7.015 -7.333 1.00 64.50 98 ASN A C 1
ATOM 784 O O . ASN A 1 98 ? 20.161 7.514 -8.034 1.00 64.50 98 ASN A O 1
ATOM 788 N N . ALA A 1 99 ? 19.569 6.426 -6.169 1.00 70.56 99 ALA A N 1
ATOM 789 C CA . ALA A 1 99 ? 20.932 6.318 -5.650 1.00 70.56 99 ALA A CA 1
ATOM 790 C C . ALA A 1 99 ? 21.811 5.344 -6.458 1.00 70.56 99 ALA A C 1
ATOM 792 O O . ALA A 1 99 ? 22.985 5.628 -6.688 1.00 70.56 99 ALA A O 1
ATOM 793 N N . LEU A 1 100 ? 21.260 4.210 -6.901 1.00 65.12 100 LEU A N 1
ATOM 794 C CA . LEU A 1 100 ? 22.005 3.181 -7.636 1.00 65.12 100 LEU A CA 1
ATOM 795 C C . LEU A 1 100 ? 22.265 3.562 -9.101 1.00 65.12 100 LEU A C 1
ATOM 797 O O . LEU A 1 100 ? 23.330 3.254 -9.636 1.00 65.12 100 LEU A O 1
ATOM 801 N N . TYR A 1 101 ? 21.316 4.247 -9.744 1.00 65.81 101 TYR A N 1
ATOM 802 C CA . TYR A 1 101 ? 21.346 4.514 -11.188 1.00 65.81 101 TYR A CA 1
ATOM 803 C C . TYR A 1 101 ? 21.440 5.996 -11.557 1.00 65.81 101 TYR A C 1
ATOM 805 O O . TYR A 1 101 ? 21.486 6.329 -12.739 1.00 65.81 101 TYR A O 1
ATOM 813 N N . GLY A 1 102 ? 21.534 6.894 -10.572 1.00 59.94 102 GLY A N 1
ATOM 814 C CA . GLY A 1 102 ? 21.637 8.338 -10.803 1.00 59.94 102 GLY A CA 1
ATOM 815 C C . GLY A 1 102 ? 22.905 8.786 -11.539 1.00 59.94 102 GLY A C 1
ATOM 816 O O . GLY A 1 102 ? 22.972 9.933 -11.966 1.00 59.94 102 GLY A O 1
ATOM 817 N N . ASN A 1 103 ? 23.898 7.901 -11.701 1.00 57.91 103 ASN A N 1
ATOM 818 C CA . ASN A 1 103 ? 25.205 8.227 -12.285 1.00 57.91 103 ASN A CA 1
ATOM 819 C C . ASN A 1 103 ? 25.650 7.278 -13.422 1.00 57.91 103 ASN A C 1
ATOM 821 O O . ASN A 1 103 ? 26.787 7.363 -13.880 1.00 57.91 103 ASN A O 1
ATOM 825 N N . THR A 1 104 ? 24.800 6.340 -13.862 1.00 54.47 104 THR A N 1
ATOM 826 C CA . THR A 1 104 ? 25.126 5.343 -14.904 1.00 54.47 104 THR A CA 1
ATOM 827 C C . THR A 1 104 ? 24.333 5.561 -16.199 1.00 54.47 104 THR A C 1
ATOM 829 O O . THR A 1 104 ? 23.275 6.179 -16.204 1.00 54.47 104 THR A O 1
ATOM 832 N N . ASN A 1 105 ? 24.888 5.077 -17.321 1.00 58.81 105 ASN A N 1
ATOM 833 C CA . ASN A 1 105 ? 24.403 5.265 -18.697 1.00 58.81 105 ASN A CA 1
ATOM 834 C C . ASN A 1 105 ? 22.867 5.212 -18.850 1.00 58.81 105 ASN A C 1
ATOM 836 O O . ASN A 1 105 ? 22.244 4.203 -18.517 1.00 58.81 105 ASN A O 1
ATOM 840 N N . GLN A 1 106 ? 22.291 6.246 -19.479 1.00 58.16 106 GLN A N 1
ATOM 841 C CA . GLN A 1 106 ? 20.845 6.455 -19.691 1.00 58.16 106 GLN A CA 1
ATOM 842 C C . GLN A 1 106 ? 20.088 5.220 -20.225 1.00 58.16 106 GLN A C 1
ATOM 844 O O . GLN A 1 106 ? 18.923 5.002 -19.895 1.00 58.16 106 GLN A O 1
ATOM 849 N N . ALA A 1 107 ? 20.753 4.391 -21.035 1.00 56.53 107 ALA A N 1
ATOM 850 C CA . ALA A 1 107 ? 20.172 3.187 -21.628 1.00 56.53 107 ALA A CA 1
ATOM 851 C C . ALA A 1 107 ? 19.947 2.041 -20.619 1.00 56.53 107 ALA A C 1
ATOM 853 O O . ALA A 1 107 ? 18.959 1.319 -20.728 1.00 56.53 107 ALA A O 1
ATOM 854 N N . LEU A 1 108 ? 20.825 1.881 -19.621 1.00 60.19 108 LEU A N 1
ATOM 855 C CA . LEU A 1 108 ? 20.681 0.861 -18.569 1.00 60.19 108 LEU A CA 1
ATOM 856 C C . LEU A 1 108 ? 19.625 1.275 -17.539 1.00 60.19 108 LEU A C 1
ATOM 858 O O . LEU A 1 108 ? 18.845 0.441 -17.080 1.00 60.19 108 LEU A O 1
ATOM 862 N N . THR A 1 109 ? 19.549 2.574 -17.243 1.00 59.84 109 THR A N 1
ATOM 863 C CA . THR A 1 109 ? 18.562 3.152 -16.325 1.00 59.84 109 THR A CA 1
ATOM 864 C C . THR A 1 109 ? 17.133 2.884 -16.791 1.00 59.84 109 THR A C 1
ATOM 866 O O . THR A 1 109 ? 16.295 2.484 -15.987 1.00 59.84 109 THR A O 1
ATOM 869 N N . GLY A 1 110 ? 16.838 3.017 -18.087 1.00 59.97 110 GLY A N 1
ATOM 870 C CA . GLY A 1 110 ? 15.495 2.741 -18.608 1.00 59.97 110 GLY A CA 1
ATOM 871 C C . GLY A 1 110 ? 15.102 1.262 -18.618 1.00 59.97 110 GLY A C 1
ATOM 872 O O . GLY A 1 110 ? 13.932 0.951 -18.408 1.00 59.97 110 GLY A O 1
ATOM 873 N N . LEU A 1 111 ? 16.062 0.348 -18.798 1.00 62.38 111 LEU A N 1
ATOM 874 C CA . LEU A 1 111 ? 15.805 -1.095 -18.750 1.00 62.38 111 LEU A CA 1
ATOM 875 C C . LEU A 1 111 ? 15.492 -1.567 -17.322 1.00 62.38 111 LEU A C 1
ATOM 877 O O . LEU A 1 111 ? 14.575 -2.357 -17.116 1.00 62.38 111 LEU A O 1
ATOM 881 N N . LEU A 1 112 ? 16.222 -1.046 -16.333 1.00 64.19 112 LEU A N 1
ATOM 882 C CA . LEU A 1 112 ? 16.074 -1.411 -14.918 1.00 64.19 112 LEU A CA 1
ATOM 883 C C . LEU A 1 112 ? 14.896 -0.695 -14.239 1.00 64.19 112 LEU A C 1
ATOM 885 O O . LEU A 1 112 ? 14.358 -1.187 -13.250 1.00 64.19 112 LEU A O 1
ATOM 889 N N . SER A 1 113 ? 14.444 0.428 -14.800 1.00 63.25 113 SER A N 1
ATOM 890 C CA . SER A 1 113 ? 13.262 1.152 -14.316 1.00 63.25 113 SER A CA 1
ATOM 891 C C . SER A 1 113 ? 11.938 0.551 -14.807 1.00 63.25 113 SER A C 1
ATOM 893 O O . SER A 1 113 ? 10.886 0.867 -14.256 1.00 63.25 113 SER A O 1
ATOM 895 N N . LEU A 1 114 ? 11.958 -0.324 -15.822 1.00 67.19 114 LEU A N 1
ATOM 896 C CA . LEU A 1 114 ? 10.743 -0.938 -16.368 1.00 67.19 114 LEU A CA 1
ATOM 897 C C . LEU A 1 114 ? 10.056 -1.898 -15.376 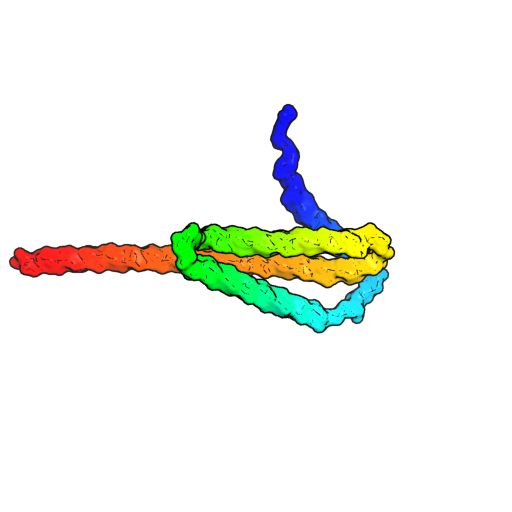1.00 67.19 114 LEU A C 1
ATOM 899 O O . LEU A 1 114 ? 8.871 -1.692 -15.108 1.00 67.19 114 LEU A O 1
ATOM 903 N N . PRO A 1 115 ? 10.748 -2.885 -14.767 1.00 66.25 115 PRO A N 1
ATOM 904 C CA . PRO A 1 115 ? 10.143 -3.737 -13.738 1.00 66.25 115 PRO A CA 1
ATOM 905 C C . PRO A 1 115 ? 9.688 -2.921 -12.527 1.00 66.25 115 PRO A C 1
ATOM 907 O O . PRO A 1 115 ? 8.649 -3.190 -11.935 1.00 66.25 115 PRO A O 1
ATOM 910 N N . LEU A 1 116 ? 10.447 -1.877 -12.201 1.00 68.94 116 LEU A N 1
ATOM 911 C CA . LEU A 1 116 ? 10.187 -1.014 -11.065 1.00 68.94 116 LEU A CA 1
ATOM 912 C C . LEU A 1 116 ? 8.879 -0.222 -11.193 1.00 68.94 116 LEU A C 1
ATOM 914 O O . LEU A 1 116 ? 8.149 -0.085 -10.217 1.00 68.94 116 LEU A O 1
ATOM 918 N N . ILE A 1 117 ? 8.555 0.289 -12.383 1.00 70.81 117 ILE A N 1
ATOM 919 C CA . ILE A 1 117 ? 7.272 0.967 -12.614 1.00 70.81 117 ILE A CA 1
ATOM 920 C C . ILE A 1 117 ? 6.110 -0.008 -12.523 1.00 70.81 117 ILE A C 1
ATOM 922 O O . ILE A 1 117 ? 5.074 0.336 -11.956 1.00 70.81 117 ILE A O 1
ATOM 926 N N . ILE A 1 118 ? 6.270 -1.207 -13.090 1.00 71.81 118 ILE A N 1
ATOM 927 C CA . ILE A 1 118 ? 5.225 -2.234 -13.062 1.00 71.81 118 ILE A CA 1
ATOM 928 C C . ILE A 1 118 ? 4.929 -2.614 -11.610 1.00 71.81 118 ILE A C 1
ATOM 930 O O . ILE A 1 118 ? 3.770 -2.616 -11.204 1.00 71.81 118 ILE A O 1
ATOM 934 N N . TYR A 1 119 ? 5.979 -2.796 -10.814 1.00 70.25 119 TYR A N 1
ATOM 935 C CA . TYR A 1 119 ? 5.888 -3.022 -9.379 1.00 70.25 119 TYR A CA 1
ATOM 936 C C . TYR A 1 119 ? 5.179 -1.879 -8.640 1.00 70.25 119 TYR A C 1
ATOM 938 O O . TYR A 1 119 ? 4.285 -2.096 -7.824 1.00 70.25 119 TYR A O 1
ATOM 946 N N . HIS A 1 120 ? 5.518 -0.633 -8.971 1.00 73.31 120 HIS A N 1
ATOM 947 C CA . HIS A 1 120 ? 4.880 0.542 -8.382 1.00 73.31 120 HIS A CA 1
ATOM 948 C C . HIS A 1 120 ? 3.380 0.632 -8.697 1.00 73.31 120 HIS A C 1
ATOM 950 O O . HIS A 1 120 ? 2.578 0.976 -7.826 1.00 73.31 120 HIS A O 1
ATOM 956 N N . ALA A 1 121 ? 3.001 0.346 -9.945 1.00 74.69 121 ALA A N 1
ATOM 957 C CA . ALA A 1 121 ? 1.610 0.344 -10.384 1.00 74.69 121 ALA A CA 1
ATOM 958 C C . ALA A 1 121 ? 0.816 -0.781 -9.708 1.00 74.69 121 ALA A C 1
ATOM 960 O O . ALA A 1 121 ? -0.317 -0.572 -9.275 1.00 74.69 121 ALA A O 1
ATOM 961 N N . GLU A 1 122 ? 1.426 -1.952 -9.560 1.00 75.12 122 GLU A N 1
ATOM 962 C CA . GLU A 1 122 ? 0.840 -3.084 -8.854 1.00 75.12 122 GLU A CA 1
ATOM 963 C C . GLU A 1 122 ? 0.593 -2.772 -7.370 1.00 75.12 122 GLU A C 1
ATOM 965 O O . GLU A 1 122 ? -0.516 -2.983 -6.873 1.00 75.12 122 GLU A O 1
ATOM 970 N N . GLN A 1 123 ? 1.571 -2.187 -6.672 1.00 72.69 123 GLN A N 1
ATOM 971 C CA . GLN A 1 123 ? 1.427 -1.821 -5.260 1.00 72.69 123 GLN A CA 1
ATOM 972 C C . GLN A 1 123 ? 0.291 -0.809 -5.021 1.00 72.69 123 GLN A C 1
ATOM 974 O O . GLN A 1 123 ? -0.394 -0.888 -3.998 1.00 72.69 123 GLN A O 1
ATOM 979 N N . LEU A 1 124 ? 0.012 0.090 -5.975 1.00 79.12 124 LEU A N 1
ATOM 980 C CA . LEU A 1 124 ? -1.161 0.976 -5.917 1.00 79.12 124 LEU A CA 1
ATOM 981 C C . LEU A 1 124 ? -2.483 0.202 -6.027 1.00 79.12 124 LEU A C 1
ATOM 983 O O . LEU A 1 124 ? -3.427 0.489 -5.287 1.00 79.12 124 LEU A O 1
ATOM 987 N N . ILE A 1 125 ? -2.553 -0.790 -6.920 1.00 81.31 125 ILE A N 1
ATOM 988 C CA . ILE A 1 125 ? -3.744 -1.633 -7.103 1.00 81.31 125 ILE A CA 1
ATOM 989 C C . ILE A 1 125 ? -4.001 -2.461 -5.840 1.00 81.31 125 ILE A C 1
ATOM 991 O O . ILE A 1 125 ? -5.124 -2.482 -5.332 1.00 81.31 125 ILE A O 1
ATOM 995 N N . ILE A 1 126 ? -2.960 -3.091 -5.291 1.00 79.44 126 ILE A N 1
ATOM 996 C CA . ILE A 1 126 ? -3.044 -3.872 -4.050 1.00 79.44 126 ILE A CA 1
ATOM 997 C C . ILE A 1 126 ? -3.480 -2.977 -2.882 1.00 79.44 126 ILE A C 1
ATOM 999 O O . ILE A 1 126 ? -4.381 -3.348 -2.122 1.00 79.44 126 ILE A O 1
ATOM 1003 N N . GLY A 1 127 ? -2.905 -1.776 -2.769 1.00 77.50 127 GLY A N 1
ATOM 1004 C CA . GLY A 1 127 ? -3.298 -0.788 -1.766 1.00 77.50 127 GLY A CA 1
ATOM 1005 C C . GLY A 1 127 ? -4.780 -0.419 -1.865 1.00 77.50 127 GLY A C 1
ATOM 1006 O O . GLY A 1 127 ? -5.491 -0.433 -0.858 1.00 77.50 127 GLY A O 1
ATOM 1007 N N . ALA A 1 128 ? -5.285 -0.169 -3.076 1.00 81.00 128 ALA A N 1
ATOM 1008 C CA . ALA A 1 128 ? -6.696 0.134 -3.306 1.00 81.00 128 ALA A CA 1
ATOM 1009 C C . ALA A 1 128 ? -7.620 -1.037 -2.921 1.00 81.00 128 ALA A C 1
ATOM 1011 O O . ALA A 1 128 ? -8.630 -0.830 -2.242 1.00 81.00 128 ALA A O 1
ATOM 1012 N N . ILE A 1 129 ? -7.261 -2.270 -3.296 1.00 81.75 129 ILE A N 1
ATOM 1013 C CA . ILE A 1 129 ? -8.017 -3.479 -2.930 1.00 81.75 129 ILE A CA 1
ATOM 1014 C C . ILE A 1 129 ? -8.080 -3.628 -1.408 1.00 81.75 129 ILE A C 1
ATOM 1016 O O . ILE A 1 129 ? -9.144 -3.910 -0.852 1.00 81.75 129 ILE A O 1
ATOM 1020 N N . GLN A 1 130 ? -6.973 -3.382 -0.710 1.00 75.31 130 GLN A N 1
ATOM 1021 C CA . GLN A 1 130 ? -6.967 -3.458 0.742 1.00 75.31 130 GLN A CA 1
ATOM 1022 C C . GLN A 1 130 ? -7.839 -2.410 1.418 1.00 75.31 130 GLN A C 1
ATOM 1024 O O . GLN A 1 130 ? -8.550 -2.764 2.357 1.00 75.31 130 GLN A O 1
ATOM 1029 N N . VAL A 1 131 ? -7.852 -1.160 0.940 1.00 81.75 131 VAL A N 1
ATOM 1030 C CA . VAL A 1 131 ? -8.786 -0.139 1.452 1.00 81.75 131 VAL A CA 1
ATOM 1031 C C . VAL A 1 131 ? -10.223 -0.655 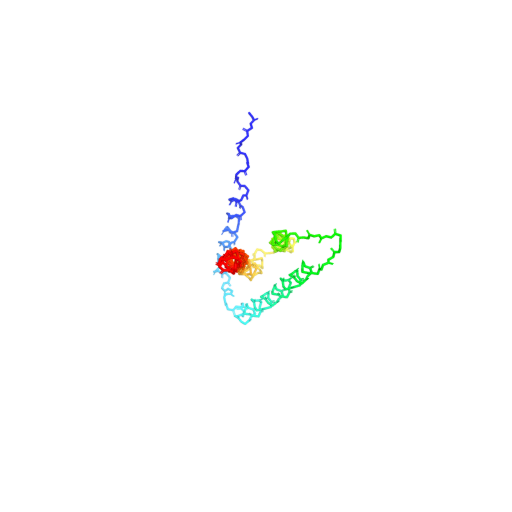1.375 1.00 81.75 131 VAL A C 1
ATOM 1033 O O . VAL A 1 131 ? -10.984 -0.507 2.331 1.00 81.75 131 VAL A O 1
ATOM 1036 N N . VAL A 1 132 ? -10.596 -1.301 0.266 1.00 82.50 132 VAL A N 1
ATOM 1037 C CA . VAL A 1 132 ? -11.941 -1.863 0.079 1.00 82.50 132 VAL A CA 1
ATOM 1038 C C . VAL A 1 132 ? -12.209 -3.025 1.038 1.00 82.50 132 VAL A C 1
ATOM 1040 O O . VAL A 1 132 ? -13.265 -3.048 1.675 1.00 82.50 132 VAL A O 1
ATOM 1043 N N . LEU A 1 133 ? -11.267 -3.959 1.188 1.00 81.31 133 LEU A N 1
ATOM 1044 C CA . LEU A 1 133 ? -11.395 -5.092 2.113 1.00 81.31 133 LEU A CA 1
ATOM 1045 C C . LEU A 1 133 ? -11.545 -4.624 3.565 1.00 81.31 133 LEU A C 1
ATOM 1047 O O . LEU A 1 133 ? -12.461 -5.062 4.260 1.00 81.31 133 LEU A O 1
ATOM 1051 N N . LEU A 1 134 ? -10.706 -3.684 4.000 1.00 76.50 134 LEU A N 1
ATOM 1052 C CA . LEU A 1 134 ? -10.745 -3.093 5.338 1.00 76.50 134 LEU A CA 1
ATOM 1053 C C . LEU A 1 134 ? -12.044 -2.328 5.582 1.00 76.50 134 LEU A C 1
ATOM 1055 O O . LEU A 1 134 ? -12.672 -2.486 6.627 1.00 76.50 134 LEU A O 1
ATOM 1059 N N . LYS A 1 135 ? -12.503 -1.551 4.596 1.00 77.88 135 LYS A N 1
ATOM 1060 C CA . LYS A 1 135 ? -13.787 -0.846 4.668 1.00 77.88 135 LYS A CA 1
ATOM 1061 C C . LYS A 1 135 ? -14.956 -1.822 4.808 1.00 77.88 135 LYS A C 1
ATOM 1063 O O . LYS A 1 135 ? -15.849 -1.583 5.621 1.00 77.88 135 LYS A O 1
ATOM 1068 N N . ASN A 1 136 ? -14.950 -2.921 4.053 1.00 81.25 136 ASN A N 1
ATOM 1069 C CA . ASN A 1 136 ? -15.967 -3.966 4.173 1.00 81.25 136 ASN A CA 1
ATOM 1070 C C . ASN A 1 136 ? -15.888 -4.695 5.520 1.00 81.25 136 ASN A C 1
ATOM 1072 O O . ASN A 1 136 ? -16.927 -4.966 6.116 1.00 81.25 136 ASN A O 1
ATOM 1076 N N . TRP A 1 137 ? -14.686 -4.955 6.034 1.00 78.00 137 TRP A N 1
ATOM 1077 C CA . TRP A 1 137 ? -14.489 -5.574 7.343 1.00 78.00 137 TRP A CA 1
ATOM 1078 C C . TRP A 1 137 ? -15.030 -4.698 8.485 1.00 78.00 137 TRP A C 1
ATOM 1080 O O . TRP A 1 137 ? -15.832 -5.174 9.287 1.00 78.00 137 TRP A O 1
ATOM 1090 N N . ILE A 1 138 ? -14.699 -3.398 8.502 1.00 76.81 138 ILE A N 1
ATOM 1091 C CA . ILE A 1 138 ? -15.235 -2.444 9.491 1.00 76.81 138 ILE A CA 1
ATOM 1092 C C . ILE A 1 138 ? -16.759 -2.347 9.375 1.00 76.81 138 ILE A C 1
ATOM 1094 O O . ILE A 1 138 ? -17.460 -2.370 10.385 1.00 76.81 138 ILE A O 1
ATOM 1098 N N . LYS A 1 139 ? -17.295 -2.261 8.149 1.00 78.19 139 LYS A N 1
ATOM 1099 C CA . LYS A 1 139 ? -18.744 -2.198 7.917 1.00 78.19 139 LYS A CA 1
ATOM 1100 C C . LYS A 1 139 ? -19.456 -3.433 8.472 1.00 78.19 139 LYS A C 1
ATOM 1102 O O . LYS A 1 139 ? -20.500 -3.290 9.103 1.00 78.19 139 LYS A O 1
ATOM 1107 N N . ASN A 1 140 ? -18.892 -4.621 8.261 1.00 77.00 140 ASN A N 1
ATOM 1108 C CA . ASN A 1 140 ? -19.448 -5.865 8.784 1.00 77.00 140 ASN A CA 1
ATOM 1109 C C . ASN A 1 140 ? -19.393 -5.902 10.315 1.00 77.00 140 ASN A C 1
ATOM 1111 O O . ASN A 1 140 ? -20.383 -6.275 10.933 1.00 77.00 140 ASN A O 1
ATOM 1115 N N . LYS A 1 141 ? -18.302 -5.430 10.929 1.00 73.88 141 LYS A N 1
ATOM 1116 C CA . LYS A 1 141 ? -18.176 -5.372 12.390 1.00 73.88 141 LYS A CA 1
ATOM 1117 C C . LYS A 1 141 ? -19.147 -4.387 13.040 1.00 73.88 141 LYS A C 1
ATOM 1119 O O . LYS A 1 141 ? -19.736 -4.681 14.074 1.00 73.88 141 LYS A O 1
ATOM 1124 N N . LEU A 1 142 ? -19.338 -3.216 12.432 1.00 76.38 142 LEU A N 1
ATOM 1125 C CA . LEU A 1 142 ? -20.340 -2.249 12.887 1.00 76.38 142 LEU A CA 1
ATOM 1126 C C . LEU A 1 142 ? -21.746 -2.846 12.801 1.00 76.38 142 LEU A C 1
ATOM 1128 O O . LEU A 1 142 ? -22.506 -2.734 13.756 1.00 76.38 142 LEU A O 1
ATOM 1132 N N . LYS A 1 143 ? -22.058 -3.533 11.693 1.00 76.38 143 LYS A N 1
ATOM 1133 C CA . LYS A 1 143 ? -23.350 -4.196 11.495 1.00 76.38 143 LYS A CA 1
ATOM 1134 C C . LYS A 1 143 ? -23.609 -5.281 12.544 1.00 76.38 143 LYS A C 1
ATOM 1136 O O . LYS A 1 143 ? -24.730 -5.371 13.029 1.00 76.38 143 LYS A O 1
ATOM 1141 N N . ASP A 1 144 ? -22.590 -6.056 12.905 1.00 78.06 144 ASP A N 1
ATOM 1142 C CA . ASP A 1 144 ? -22.690 -7.119 13.912 1.00 78.06 144 ASP A CA 1
ATOM 1143 C C . ASP A 1 144 ? -22.963 -6.550 15.315 1.00 78.06 144 ASP A C 1
ATOM 1145 O O . ASP A 1 144 ? -23.898 -6.976 15.985 1.00 78.06 144 ASP A O 1
ATOM 1149 N N . ASN A 1 145 ? -22.248 -5.487 15.709 1.00 75.31 145 ASN A N 1
ATOM 1150 C CA . ASN A 1 145 ? -22.497 -4.789 16.977 1.00 75.31 145 ASN A CA 1
ATOM 1151 C C . ASN A 1 145 ? -23.912 -4.187 17.051 1.00 75.31 145 ASN A C 1
ATOM 1153 O O . ASN A 1 145 ? -24.568 -4.298 18.082 1.00 75.31 145 ASN A O 1
ATOM 1157 N N . THR A 1 146 ? -24.409 -3.578 15.965 1.00 77.00 146 THR A N 1
ATOM 1158 C CA . THR A 1 146 ? -25.788 -3.051 15.917 1.00 77.00 146 THR A CA 1
ATOM 1159 C C . THR A 1 146 ? -26.821 -4.172 16.043 1.00 77.00 146 THR A C 1
ATOM 1161 O O . THR A 1 146 ? -27.825 -4.001 16.729 1.00 77.00 146 THR A O 1
ATOM 1164 N N . ASN A 1 147 ? -26.574 -5.324 15.411 1.00 76.62 147 ASN A N 1
ATOM 1165 C CA . ASN A 1 147 ? -27.482 -6.467 15.462 1.00 76.62 147 ASN A CA 1
ATOM 1166 C C . ASN A 1 147 ? -27.548 -7.054 16.882 1.00 76.62 147 ASN A C 1
ATOM 1168 O O . ASN A 1 147 ? -28.638 -7.229 17.417 1.00 76.62 147 ASN A O 1
ATOM 1172 N N . ILE A 1 148 ? -26.397 -7.245 17.539 1.00 77.56 148 ILE A N 1
ATOM 1173 C CA . ILE A 1 148 ? -26.316 -7.702 18.939 1.00 77.56 148 ILE A CA 1
ATOM 1174 C C . ILE A 1 148 ? -27.042 -6.732 19.882 1.00 77.56 148 ILE A C 1
ATOM 1176 O O . ILE A 1 148 ? -27.796 -7.160 20.751 1.00 77.56 148 ILE A O 1
ATOM 1180 N N . GLN A 1 149 ? -26.877 -5.422 19.686 1.00 75.12 149 GLN A N 1
ATOM 1181 C CA . GLN A 1 149 ? -27.543 -4.417 20.514 1.00 75.12 149 GLN A CA 1
ATOM 1182 C C . GLN A 1 149 ? -29.068 -4.416 20.314 1.00 75.12 149 GLN A C 1
ATOM 1184 O O . GLN A 1 149 ? -29.809 -4.313 21.288 1.00 75.12 149 GLN A O 1
ATOM 1189 N N . SER A 1 150 ? -29.539 -4.630 19.080 1.00 73.38 150 SER A N 1
ATOM 1190 C CA . SER A 1 150 ? -30.971 -4.793 18.802 1.00 73.38 150 SER A CA 1
ATOM 1191 C C . SER A 1 150 ? -31.555 -6.100 19.351 1.00 73.38 150 SER A C 1
ATOM 1193 O O . SER A 1 150 ? -32.711 -6.119 19.754 1.00 73.38 150 SER A O 1
ATOM 1195 N N . ILE A 1 151 ? -30.778 -7.188 19.405 1.00 76.81 151 ILE A N 1
ATOM 1196 C CA . ILE A 1 151 ? -31.211 -8.457 20.013 1.00 76.81 151 ILE A CA 1
ATOM 1197 C C . ILE A 1 151 ? -31.378 -8.278 21.526 1.00 76.81 151 ILE A C 1
ATOM 1199 O O . ILE A 1 151 ? -32.441 -8.602 22.047 1.00 76.81 151 ILE A O 1
ATOM 1203 N N . ASN A 1 152 ? -30.402 -7.660 22.199 1.00 75.75 152 ASN A N 1
ATOM 1204 C CA . ASN A 1 152 ? -30.488 -7.383 23.636 1.00 75.75 152 ASN A CA 1
ATOM 1205 C C . ASN A 1 152 ? -31.675 -6.466 23.992 1.00 75.75 152 ASN A C 1
ATOM 1207 O O . ASN A 1 152 ? -32.353 -6.706 24.984 1.00 75.75 152 ASN A O 1
ATOM 1211 N N . GLU A 1 153 ? -31.971 -5.431 23.195 1.00 76.56 153 GLU A N 1
ATOM 1212 C CA . GLU A 1 153 ? -33.149 -4.572 23.431 1.00 76.56 153 GLU A CA 1
ATOM 1213 C C . GLU A 1 153 ? -34.485 -5.308 23.237 1.00 76.56 153 GLU A C 1
ATOM 1215 O O . GLU A 1 153 ? -35.478 -4.969 23.886 1.00 76.56 153 GLU A O 1
ATOM 1220 N N . ASN A 1 154 ? -34.529 -6.305 22.348 1.00 73.06 154 ASN A N 1
ATOM 1221 C CA . ASN A 1 154 ? -35.725 -7.112 22.120 1.00 73.06 154 ASN A CA 1
ATOM 1222 C C . ASN A 1 154 ? -35.919 -8.181 23.207 1.00 73.06 154 ASN A C 1
ATOM 1224 O O . ASN A 1 154 ? -37.056 -8.390 23.625 1.00 73.06 154 ASN A O 1
ATOM 1228 N N . GLU A 1 155 ? -34.850 -8.811 23.707 1.00 71.31 155 GLU A N 1
ATOM 1229 C CA . GLU A 1 155 ? -34.928 -9.729 24.858 1.00 71.31 155 GLU A CA 1
ATOM 1230 C C . GLU A 1 155 ? -35.438 -9.003 26.109 1.00 71.31 155 GLU A C 1
ATOM 1232 O O . GLU A 1 155 ? -36.439 -9.419 26.685 1.00 71.31 155 GLU A O 1
ATOM 1237 N N . VAL A 1 156 ? -34.876 -7.833 26.439 1.00 71.38 156 VAL A N 1
ATOM 1238 C CA . VAL A 1 156 ? -35.300 -7.043 27.613 1.00 71.38 156 VAL A CA 1
ATOM 1239 C C . VAL A 1 156 ? -36.786 -6.657 27.557 1.00 71.38 156 VAL A C 1
ATOM 1241 O O . VAL A 1 156 ? -37.476 -6.698 28.573 1.00 71.38 156 VAL A O 1
ATOM 1244 N N . LYS A 1 157 ? -37.318 -6.325 26.372 1.00 71.44 157 LYS A N 1
ATOM 1245 C CA . LYS A 1 157 ? -38.756 -6.042 26.201 1.00 71.44 157 LYS A CA 1
ATOM 1246 C C . LYS A 1 157 ? -39.638 -7.278 26.330 1.00 71.44 157 LYS A C 1
ATOM 1248 O O . LYS A 1 157 ? -40.794 -7.150 26.719 1.00 71.44 157 LYS A O 1
ATOM 1253 N N . THR A 1 158 ? -39.132 -8.444 25.946 1.00 70.88 158 THR A N 1
ATOM 1254 C CA . THR A 1 158 ? -39.900 -9.691 26.014 1.00 70.88 158 THR A CA 1
ATOM 1255 C C . THR A 1 158 ? -40.022 -10.146 27.468 1.00 70.88 158 THR A C 1
ATOM 1257 O O . THR A 1 158 ? -41.122 -10.484 27.902 1.00 70.88 158 THR A O 1
ATOM 1260 N N . ASP A 1 159 ? -38.943 -10.007 28.241 1.00 66.44 159 ASP A N 1
ATOM 1261 C CA . ASP A 1 159 ? -38.917 -10.308 29.674 1.00 66.44 159 ASP A CA 1
ATOM 1262 C C . ASP A 1 159 ? -39.817 -9.352 30.485 1.00 66.44 159 ASP A C 1
ATOM 1264 O O . ASP A 1 159 ? -40.550 -9.795 31.366 1.00 66.44 159 ASP A O 1
ATOM 1268 N N . GLU A 1 160 ? -39.849 -8.049 30.164 1.00 67.38 160 GLU A N 1
ATOM 1269 C CA . GLU A 1 160 ? -40.785 -7.104 30.804 1.00 67.38 160 GLU A CA 1
ATOM 1270 C C . GLU A 1 160 ? -42.254 -7.482 30.558 1.00 67.38 160 GLU A C 1
ATOM 1272 O O . GLU A 1 160 ? -43.071 -7.415 31.476 1.00 67.38 160 GLU A O 1
ATOM 1277 N N . VAL A 1 161 ? -42.606 -7.905 29.340 1.00 66.00 161 VAL A N 1
ATOM 1278 C CA . VAL A 1 161 ? -43.982 -8.303 28.996 1.00 66.00 161 VAL A CA 1
ATOM 1279 C C . VAL A 1 161 ? -44.392 -9.595 29.710 1.00 66.00 161 VAL A C 1
ATOM 1281 O O . VAL A 1 161 ? -45.547 -9.725 30.120 1.00 66.00 161 VAL A O 1
ATOM 1284 N N . GLU A 1 162 ? -43.466 -10.535 29.900 1.00 64.44 162 GLU A N 1
ATOM 1285 C CA . GLU A 1 162 ? -43.739 -11.794 30.597 1.00 64.44 162 GLU A CA 1
ATOM 1286 C C . GLU A 1 162 ? -43.951 -11.587 32.107 1.00 64.44 162 GLU A C 1
ATOM 1288 O O . GLU A 1 162 ? -44.883 -12.156 32.673 1.00 64.44 162 GLU A O 1
ATOM 1293 N N . ILE A 1 163 ? -43.186 -10.695 32.750 1.00 63.62 163 ILE A N 1
ATOM 1294 C CA . ILE A 1 163 ? -43.367 -10.352 34.175 1.00 63.62 163 ILE A CA 1
ATOM 1295 C C . ILE A 1 163 ? -44.740 -9.702 34.421 1.00 63.62 163 ILE A C 1
ATOM 1297 O O . ILE A 1 163 ? -45.425 -10.044 35.383 1.00 63.62 163 ILE A O 1
ATOM 1301 N N . ILE A 1 164 ? -45.187 -8.804 33.534 1.00 60.22 164 ILE A N 1
ATOM 1302 C CA . ILE A 1 164 ? -46.494 -8.134 33.667 1.00 60.22 164 ILE A CA 1
ATOM 1303 C C . ILE A 1 164 ? -47.654 -9.141 33.539 1.00 60.22 164 ILE A C 1
ATOM 1305 O O . ILE A 1 164 ? -48.659 -9.023 34.241 1.00 60.22 164 ILE A O 1
ATOM 1309 N N . ASN A 1 165 ? -47.513 -10.151 32.676 1.00 56.53 165 ASN A N 1
ATOM 1310 C CA . ASN A 1 165 ? -48.539 -11.176 32.465 1.00 56.53 165 ASN A CA 1
ATOM 1311 C C . ASN A 1 165 ? -48.602 -12.248 33.568 1.00 56.53 165 ASN A C 1
ATOM 1313 O O . ASN A 1 165 ? -49.603 -12.953 33.645 1.00 56.53 165 ASN A O 1
ATOM 1317 N N . VAL A 1 166 ? -47.564 -12.410 34.394 1.00 59.41 166 VAL A N 1
ATOM 1318 C CA . VAL A 1 166 ? -47.565 -13.366 35.523 1.00 59.41 166 VAL A CA 1
ATOM 1319 C C . VAL A 1 166 ? -48.134 -12.741 36.805 1.00 59.41 166 VAL A C 1
ATOM 1321 O O . VAL A 1 166 ? -48.664 -13.457 37.652 1.00 59.41 166 VAL A O 1
ATOM 1324 N N . GLU A 1 167 ? -48.067 -11.414 36.948 1.00 54.50 167 GLU A N 1
ATOM 1325 C CA . GLU A 1 167 ? -48.581 -10.678 38.116 1.00 54.50 167 GLU A CA 1
ATOM 1326 C C . GLU A 1 167 ? -50.092 -10.336 38.025 1.00 54.50 167 GLU A C 1
ATOM 1328 O O . GLU A 1 167 ? -50.630 -9.677 38.918 1.00 54.50 167 GLU A O 1
ATOM 1333 N N . SER A 1 168 ? -50.782 -10.750 36.951 1.00 49.28 168 SER A N 1
ATOM 1334 C CA . SER A 1 168 ? -52.217 -10.498 36.699 1.00 49.28 168 SER A CA 1
ATOM 1335 C C . SER A 1 168 ? -53.064 -11.769 36.706 1.00 49.28 168 SER A C 1
ATOM 1337 O O . SER A 1 168 ? -54.229 -11.664 37.159 1.00 49.28 168 SER A O 1
#

InterPro domains:
  IPR016833 Putative sodium bile acid cotransporter [PF13593] (8-133)
  IPR016833 Putative sodium bile acid cotransporter [PTHR18640] (6-144)
  IPR038770 Sodium/solute symporter superfamily [G3DSA:1.20.1530.20] (3-141)

Radius of gyration: 25.65 Å; chains: 1; bounding box: 77×52×66 Å

Organism: NCBI:txid392030

Secondary structure (DSSP, 8-state):
--SSSSSHHHHHHHHHHHHHHHHHHHHHHHHTGGGTS-HHHHHHHHHHHHHHHHHHHHHHHHHHHS--TT----HHHHHHHHHHHHHHHHHHHHHHHHHHHTTS-HHHHHHHHHHHHHHHHHHHHHHHHHHHHHHHHHHHHHHHHHHHHHHHHHHHHHHHHHHHHH--

pLDDT: mean 70.57, std 8.41, range [47.66, 84.69]